Protein AF-I4Z3N3-F1 (afdb_monomer_lite)

Sequence (82 aa):
MLPNASYFHLGDNGLYYGNYGGLDYSAGKEDGKAAVPAYPTPVDAYDKLFYQHDLALQNASTPGERLDAHIQVVEGVWHLLF

Radius of gyration: 12.22 Å; chains: 1; bounding box: 30×28×24 Å

Organism: NCBI:txid864069

Foldseek 3Di:
DDADPVQWDADPVGIAGFQQRDDCGHLNDRVDAADVVGHPDGPDQLSVLRSQLRPQCVPDPDPVSNVVSVVSSVVSVVVVVD

InterPro domains:
  IPR036444 Phospholipase A2 domain superfamily [G3DSA:1.20.90.10] (11-80)

Structure (mmCIF, N/CA/C/O backbone):
data_AF-I4Z3N3-F1
#
_entry.id   AF-I4Z3N3-F1
#
loop_
_atom_site.group_PDB
_atom_site.id
_atom_site.type_symbol
_atom_site.label_atom_id
_atom_site.label_alt_id
_atom_site.label_comp_id
_atom_site.label_asym_id
_atom_site.label_entity_id
_atom_site.label_seq_id
_atom_site.pdbx_PDB_ins_code
_atom_site.Cartn_x
_atom_site.Cartn_y
_atom_site.Cartn_z
_atom_site.occupancy
_atom_site.B_iso_or_equiv
_atom_site.auth_seq_id
_atom_site.auth_comp_id
_atom_site.auth_asym_id
_atom_site.auth_atom_id
_atom_site.pdbx_PDB_model_num
ATOM 1 N N . MET A 1 1 ? 3.897 -13.342 -12.305 1.00 82.31 1 MET A N 1
ATOM 2 C CA . MET A 1 1 ? 5.170 -12.638 -12.612 1.00 82.31 1 MET A CA 1
ATOM 3 C C . MET A 1 1 ? 5.754 -12.126 -11.311 1.00 82.31 1 MET A C 1
ATOM 5 O O . MET A 1 1 ? 5.011 -11.531 -10.565 1.00 82.31 1 MET A O 1
ATOM 9 N N . LEU A 1 2 ? 7.035 -12.350 -11.013 1.00 91.38 2 LEU A N 1
ATOM 10 C CA . LEU A 1 2 ? 7.629 -11.863 -9.759 1.00 91.38 2 LEU A CA 1
ATOM 11 C C . LEU A 1 2 ? 7.756 -10.324 -9.732 1.00 91.38 2 LEU A C 1
ATOM 13 O O . LEU A 1 2 ? 7.917 -9.725 -10.800 1.00 91.38 2 LEU A O 1
ATOM 17 N N . PRO A 1 3 ? 7.730 -9.691 -8.542 1.00 91.38 3 PRO A N 1
ATOM 18 C CA . PRO A 1 3 ? 8.001 -8.263 -8.399 1.00 91.38 3 PRO A CA 1
ATOM 19 C C . PRO A 1 3 ? 9.413 -7.917 -8.886 1.00 91.38 3 PRO A C 1
ATOM 21 O O . PRO A 1 3 ? 10.353 -8.706 -8.744 1.00 91.38 3 PRO A O 1
ATOM 24 N N . ASN A 1 4 ? 9.573 -6.727 -9.467 1.00 95.62 4 ASN A N 1
ATOM 25 C CA . ASN A 1 4 ? 10.865 -6.289 -9.976 1.00 95.62 4 ASN A CA 1
ATOM 26 C C . ASN A 1 4 ? 11.766 -5.842 -8.817 1.00 95.62 4 ASN A C 1
ATOM 28 O O . ASN A 1 4 ? 11.479 -4.867 -8.123 1.00 95.62 4 ASN A O 1
ATOM 32 N N . ALA A 1 5 ? 12.899 -6.528 -8.655 1.00 96.12 5 ALA A N 1
ATOM 33 C CA . ALA A 1 5 ? 13.874 -6.252 -7.607 1.00 96.12 5 ALA A CA 1
ATOM 34 C C . ALA A 1 5 ? 14.368 -4.789 -7.597 1.00 96.12 5 ALA A C 1
ATOM 36 O O . ALA A 1 5 ? 14.696 -4.269 -6.535 1.00 96.12 5 ALA A O 1
ATOM 37 N N . SER A 1 6 ? 14.393 -4.107 -8.750 1.00 97.69 6 SER A N 1
ATOM 38 C CA . SER A 1 6 ? 14.862 -2.717 -8.847 1.00 97.69 6 SER A CA 1
ATOM 39 C C . SER A 1 6 ? 13.932 -1.689 -8.202 1.00 97.69 6 SER A C 1
ATOM 41 O O . SER A 1 6 ? 14.317 -0.530 -8.085 1.00 97.69 6 SER A O 1
ATOM 43 N N . TYR A 1 7 ? 12.704 -2.071 -7.842 1.00 97.69 7 TYR A N 1
ATOM 44 C CA . TYR A 1 7 ? 11.759 -1.185 -7.156 1.00 97.69 7 TYR A CA 1
ATOM 45 C C . TYR A 1 7 ? 11.848 -1.276 -5.635 1.00 97.69 7 TYR A C 1
ATOM 47 O O . TYR A 1 7 ? 11.230 -0.466 -4.944 1.00 97.69 7 TYR A O 1
ATOM 55 N N . PHE A 1 8 ? 12.640 -2.212 -5.108 1.00 97.94 8 PHE A N 1
ATOM 56 C CA . PHE A 1 8 ? 12.922 -2.261 -3.684 1.00 97.94 8 PHE A CA 1
ATOM 57 C C . PHE A 1 8 ? 13.967 -1.223 -3.289 1.00 97.94 8 PHE A C 1
ATOM 59 O O . PHE A 1 8 ? 14.992 -1.066 -3.953 1.00 97.94 8 PHE A O 1
ATOM 66 N N . HIS A 1 9 ? 13.731 -0.557 -2.166 1.00 97.56 9 HIS A N 1
ATOM 67 C CA . HIS A 1 9 ? 14.693 0.345 -1.549 1.00 97.56 9 HIS A CA 1
ATOM 68 C C . HIS A 1 9 ? 14.535 0.348 -0.028 1.00 97.56 9 HIS A C 1
ATOM 70 O O . HIS A 1 9 ? 13.485 -0.011 0.500 1.00 97.56 9 HIS A O 1
ATOM 76 N N . LEU A 1 10 ? 15.601 0.723 0.674 1.00 96.81 10 LEU A N 1
ATOM 77 C CA . LEU A 1 10 ? 15.569 0.945 2.117 1.00 96.81 10 LEU A CA 1
ATOM 78 C C . LEU A 1 10 ? 15.318 2.430 2.380 1.00 96.81 10 LEU A C 1
ATOM 80 O O . LEU A 1 10 ? 15.941 3.269 1.726 1.00 96.81 10 LEU A O 1
ATOM 84 N N . GLY A 1 11 ? 14.439 2.736 3.328 1.00 92.00 11 GLY A N 1
ATOM 85 C CA . GLY A 1 11 ? 14.349 4.059 3.943 1.00 92.00 11 GLY A CA 1
ATOM 86 C C . GLY A 1 11 ? 14.670 4.011 5.432 1.00 92.00 11 GLY A C 1
ATOM 87 O O . GLY A 1 11 ? 15.283 3.054 5.913 1.00 92.00 11 GLY A O 1
ATOM 88 N N . ASP A 1 12 ? 14.263 5.048 6.151 1.00 91.88 12 ASP A N 1
ATOM 89 C CA . ASP A 1 12 ? 14.559 5.224 7.569 1.00 91.88 12 ASP A CA 1
ATOM 90 C C . ASP A 1 12 ? 13.773 4.218 8.425 1.00 91.88 12 ASP A C 1
ATOM 92 O O . ASP A 1 12 ? 14.304 3.708 9.415 1.00 91.88 12 ASP A O 1
ATOM 96 N N . ASN A 1 13 ? 12.548 3.864 8.010 1.00 90.19 13 ASN A N 1
ATOM 97 C CA . ASN A 1 13 ? 11.676 2.960 8.768 1.00 90.19 13 ASN A CA 1
ATOM 98 C C . ASN A 1 13 ? 11.551 1.536 8.189 1.00 90.19 13 ASN A C 1
ATOM 100 O O . ASN A 1 13 ? 10.862 0.698 8.777 1.00 90.19 13 ASN A O 1
ATOM 104 N N . GLY A 1 14 ? 12.230 1.203 7.084 1.00 93.75 14 GLY A N 1
ATOM 105 C CA . GLY A 1 14 ? 12.293 -0.185 6.617 1.00 93.75 14 GLY A CA 1
ATOM 106 C C . GLY A 1 14 ? 12.482 -0.387 5.118 1.00 93.75 14 GLY A C 1
ATOM 107 O O . GLY A 1 14 ? 13.168 0.372 4.439 1.00 93.75 14 GLY A O 1
ATOM 108 N N . LEU A 1 15 ? 11.918 -1.494 4.628 1.00 96.56 15 LEU A N 1
ATOM 109 C CA . LEU A 1 15 ? 11.956 -1.899 3.227 1.00 96.56 15 LEU A CA 1
ATOM 110 C C . LEU A 1 15 ? 10.691 -1.428 2.514 1.00 96.56 15 LEU A C 1
ATOM 112 O O . LEU A 1 15 ? 9.581 -1.745 2.945 1.00 96.56 15 LEU A O 1
ATOM 116 N N . TYR A 1 16 ? 10.886 -0.765 1.382 1.00 98.00 16 TYR A N 1
ATOM 117 C CA . TYR A 1 16 ? 9.824 -0.233 0.543 1.00 98.00 16 TYR A CA 1
ATOM 118 C C . TYR A 1 16 ? 9.881 -0.805 -0.864 1.00 98.00 16 TYR A C 1
ATOM 120 O O . TYR A 1 16 ? 10.939 -1.223 -1.337 1.00 98.00 16 TYR A O 1
ATOM 128 N N . TYR A 1 17 ? 8.732 -0.813 -1.530 1.00 98.00 17 TYR A N 1
ATOM 129 C CA . TYR A 1 17 ? 8.550 -1.261 -2.900 1.00 98.00 17 TYR A CA 1
ATOM 130 C C . TYR A 1 17 ? 7.800 -0.209 -3.711 1.00 98.00 17 TYR A C 1
ATOM 132 O O . TYR A 1 17 ? 6.666 0.137 -3.388 1.00 98.00 17 TYR A O 1
ATOM 140 N N . GLY A 1 18 ? 8.408 0.256 -4.801 1.00 98.06 18 GLY A N 1
ATOM 141 C CA . GLY A 1 18 ? 7.777 1.232 -5.685 1.00 98.06 18 GLY A CA 1
ATOM 142 C C . GLY A 1 18 ? 7.476 2.543 -4.961 1.00 98.06 18 GLY A C 1
ATOM 143 O O . GLY A 1 18 ? 8.333 3.061 -4.250 1.00 98.06 18 GLY A O 1
ATOM 144 N N . ASN A 1 19 ? 6.276 3.082 -5.163 1.00 98.44 19 ASN A N 1
ATOM 145 C CA . ASN A 1 19 ? 5.824 4.333 -4.558 1.00 98.44 19 ASN A CA 1
ATOM 146 C C . ASN A 1 19 ? 4.850 4.130 -3.386 1.00 98.44 19 ASN A C 1
ATOM 148 O O . ASN A 1 19 ? 4.568 5.106 -2.690 1.00 98.44 19 ASN A O 1
ATOM 152 N N . TYR A 1 20 ? 4.326 2.918 -3.179 1.00 98.50 20 TYR A N 1
ATOM 153 C CA . TYR A 1 20 ? 3.230 2.652 -2.236 1.00 98.50 20 TYR A CA 1
ATOM 154 C C . TYR A 1 20 ? 3.410 1.389 -1.383 1.00 98.50 20 TYR A C 1
ATOM 156 O O . TYR A 1 20 ? 2.682 1.185 -0.423 1.00 98.50 20 TYR A O 1
ATOM 164 N N . GLY A 1 21 ? 4.353 0.502 -1.698 1.00 97.25 21 GLY A N 1
ATOM 165 C CA . GLY A 1 21 ? 4.548 -0.712 -0.907 1.00 97.25 21 GLY A CA 1
ATOM 166 C C . GLY A 1 21 ? 5.405 -0.461 0.327 1.00 97.25 21 GLY A C 1
ATOM 167 O O . GLY A 1 21 ? 6.613 -0.282 0.194 1.00 97.25 21 GLY A O 1
ATOM 168 N N . GLY A 1 22 ? 4.829 -0.514 1.527 1.00 96.00 22 GLY A N 1
ATOM 169 C CA . GLY A 1 22 ? 5.604 -0.391 2.761 1.00 96.00 22 GLY A CA 1
ATOM 170 C C . GLY A 1 22 ? 4.770 -0.143 4.007 1.00 96.00 22 GLY A C 1
ATOM 171 O O . GLY A 1 22 ? 3.603 0.223 3.925 1.00 96.00 22 GLY A O 1
ATOM 172 N N . LEU A 1 23 ? 5.380 -0.332 5.178 1.00 94.62 23 LEU A N 1
ATOM 173 C CA . LEU A 1 23 ? 4.792 0.140 6.430 1.00 94.62 23 LEU A CA 1
ATOM 174 C C . LEU A 1 23 ? 4.947 1.662 6.509 1.00 94.62 23 LEU A C 1
ATOM 176 O O . LEU A 1 23 ? 6.057 2.160 6.324 1.00 94.62 23 LEU A O 1
ATOM 180 N N . ASP A 1 24 ? 3.843 2.361 6.781 1.00 94.06 24 ASP A N 1
ATOM 181 C CA . ASP A 1 24 ? 3.779 3.823 6.907 1.00 94.06 24 ASP A CA 1
ATOM 182 C C . ASP A 1 24 ? 4.445 4.556 5.729 1.00 94.06 24 ASP A C 1
ATOM 184 O O . ASP A 1 24 ? 5.079 5.592 5.891 1.00 94.06 24 ASP A O 1
ATOM 188 N N . TYR A 1 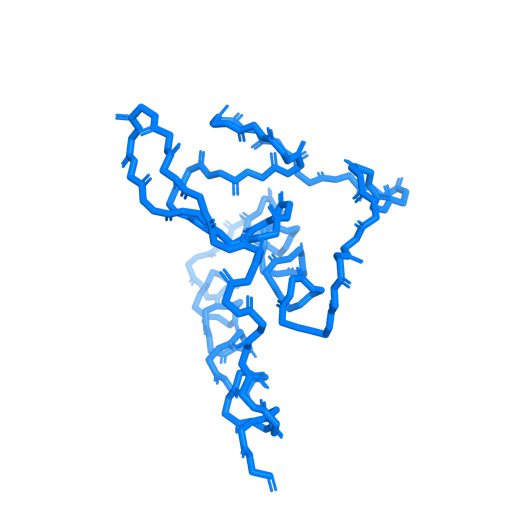25 ? 4.316 4.010 4.518 1.00 97.81 25 TYR A N 1
ATOM 189 C CA . TYR A 1 25 ? 4.939 4.539 3.310 1.00 97.81 25 TYR A CA 1
ATOM 190 C C . TYR A 1 25 ? 3.915 4.626 2.190 1.00 97.81 25 TYR A C 1
ATOM 192 O O . TYR A 1 25 ? 3.317 3.627 1.817 1.00 97.81 25 TYR A O 1
ATOM 200 N N . SER A 1 26 ? 3.737 5.821 1.630 1.00 98.25 26 SER A N 1
ATOM 201 C CA . SER A 1 26 ? 2.835 6.043 0.503 1.00 98.25 26 SER A CA 1
ATOM 202 C C . SER A 1 26 ? 3.285 7.255 -0.305 1.00 98.25 26 SER A C 1
ATOM 204 O O . SER A 1 26 ? 3.805 8.234 0.227 1.00 98.25 26 SER A O 1
ATOM 206 N N . ALA A 1 27 ? 3.010 7.246 -1.608 1.00 97.81 27 ALA A N 1
ATOM 207 C CA . ALA A 1 27 ? 3.350 8.332 -2.525 1.00 97.81 27 ALA A CA 1
ATOM 208 C C . ALA A 1 27 ? 4.845 8.731 -2.487 1.00 97.81 27 ALA A C 1
ATOM 210 O O . ALA A 1 27 ? 5.194 9.913 -2.585 1.00 97.81 27 ALA A O 1
ATOM 211 N N . GLY A 1 28 ? 5.730 7.741 -2.354 1.00 96.94 28 GLY A N 1
ATOM 212 C CA . GLY A 1 28 ? 7.179 7.939 -2.361 1.00 96.94 28 GLY A CA 1
ATOM 213 C C . GLY A 1 28 ? 7.758 8.484 -1.052 1.00 96.94 28 GLY A C 1
ATOM 214 O O . GLY A 1 28 ? 8.893 8.962 -1.053 1.00 96.94 28 GLY A O 1
ATOM 215 N N . LYS A 1 29 ? 6.974 8.511 0.035 1.00 97.19 29 LYS A N 1
ATOM 216 C CA . LYS A 1 29 ? 7.362 9.122 1.311 1.00 97.19 29 LYS A CA 1
ATOM 217 C C . LYS A 1 29 ? 6.868 8.312 2.501 1.00 97.19 29 LYS A C 1
ATOM 219 O O . LYS A 1 29 ? 5.741 7.820 2.505 1.00 97.19 29 LYS A O 1
ATOM 224 N N . GLU A 1 30 ? 7.697 8.270 3.531 1.00 96.62 30 GLU A N 1
ATOM 225 C CA . GLU A 1 30 ? 7.293 7.838 4.867 1.00 96.62 30 GLU A CA 1
ATOM 226 C C . GLU A 1 30 ? 6.276 8.824 5.458 1.00 96.62 30 GLU A C 1
ATOM 228 O O . GLU A 1 30 ? 6.324 10.024 5.165 1.00 96.62 30 GLU A O 1
ATOM 233 N N . ASP A 1 31 ? 5.306 8.301 6.207 1.00 95.38 31 ASP A N 1
ATOM 234 C CA . ASP A 1 31 ? 4.099 8.992 6.681 1.00 95.38 31 ASP A CA 1
ATOM 235 C C . ASP A 1 31 ? 3.307 9.695 5.559 1.00 95.38 31 ASP A C 1
ATOM 237 O O . ASP A 1 31 ? 2.517 10.625 5.780 1.00 95.38 31 ASP A O 1
ATOM 241 N N . GLY A 1 32 ? 3.542 9.266 4.317 1.00 96.19 32 GLY A N 1
ATOM 242 C CA . GLY A 1 32 ? 2.913 9.805 3.128 1.00 96.19 32 GLY A CA 1
ATOM 243 C C . GLY A 1 32 ? 1.439 9.427 3.022 1.00 96.19 32 GLY A C 1
ATOM 244 O O . GLY A 1 32 ? 0.905 8.626 3.787 1.00 96.19 32 GLY A O 1
ATOM 245 N N . LYS A 1 33 ? 0.758 10.031 2.043 1.00 97.62 33 LYS A N 1
ATOM 246 C CA . LYS A 1 33 ? -0.656 9.755 1.771 1.00 97.62 33 LYS A CA 1
ATOM 247 C C . LYS A 1 33 ? -0.921 9.549 0.291 1.00 97.62 33 LYS A C 1
ATOM 249 O O . LYS A 1 33 ? -0.417 10.296 -0.547 1.00 97.62 33 LYS A O 1
ATOM 254 N N . ALA A 1 34 ? -1.759 8.571 -0.020 1.00 97.75 34 ALA A N 1
ATOM 255 C CA . ALA A 1 34 ? -2.272 8.321 -1.352 1.00 97.75 34 ALA A CA 1
ATOM 256 C C . ALA A 1 34 ? -3.265 9.421 -1.760 1.00 97.75 34 ALA A C 1
ATOM 258 O O . ALA A 1 34 ? -4.032 9.930 -0.937 1.00 97.75 34 ALA A O 1
ATOM 259 N N . ALA A 1 35 ? -3.262 9.766 -3.049 1.00 97.06 35 ALA A N 1
ATOM 260 C CA . ALA A 1 35 ? -4.115 10.790 -3.648 1.00 97.06 35 ALA A CA 1
ATOM 261 C C . ALA A 1 35 ? -4.911 10.244 -4.847 1.00 97.06 35 ALA A C 1
ATOM 263 O O . ALA A 1 35 ? -4.610 9.174 -5.385 1.00 97.06 35 ALA A O 1
ATOM 264 N N . VAL A 1 36 ? -5.931 10.994 -5.275 1.00 95.69 36 VAL A N 1
ATOM 265 C CA . VAL A 1 36 ? -6.691 10.731 -6.506 1.00 95.69 36 VAL A CA 1
ATOM 266 C C . VAL A 1 36 ? -6.565 11.955 -7.428 1.00 95.69 36 VAL A C 1
ATOM 268 O O . VAL A 1 36 ? -7.042 13.026 -7.053 1.00 95.69 36 VAL A O 1
ATOM 271 N N . PRO A 1 37 ? -5.949 11.830 -8.621 1.00 95.06 37 PRO A N 1
ATOM 272 C CA . PRO A 1 37 ? -5.312 10.624 -9.162 1.00 95.06 37 PRO A CA 1
ATOM 273 C C . PRO A 1 37 ? -4.027 10.240 -8.403 1.00 95.06 37 PRO A C 1
ATOM 275 O O . PRO A 1 37 ? -3.471 11.052 -7.665 1.00 95.06 37 PRO A O 1
ATOM 278 N N . ALA A 1 38 ? -3.554 9.004 -8.603 1.00 97.06 38 ALA A N 1
ATOM 279 C CA . ALA A 1 38 ? -2.307 8.524 -8.007 1.00 97.06 38 ALA A CA 1
ATOM 280 C C . ALA A 1 38 ? -1.118 9.414 -8.409 1.00 97.06 38 ALA A C 1
ATOM 282 O O . ALA A 1 38 ? -0.873 9.637 -9.600 1.00 97.06 38 ALA A O 1
ATOM 283 N N . TYR A 1 39 ? -0.386 9.913 -7.414 1.00 96.38 39 TYR A N 1
ATOM 284 C CA . TYR A 1 39 ? 0.818 10.713 -7.602 1.00 96.38 39 TYR A CA 1
ATOM 285 C C . TYR A 1 39 ? 1.820 10.438 -6.467 1.00 96.38 39 TYR A C 1
ATOM 287 O O . TYR A 1 39 ? 1.476 10.707 -5.313 1.00 96.38 39 TYR A O 1
ATOM 295 N N . PRO A 1 40 ? 3.041 9.949 -6.762 1.00 97.75 40 PRO A N 1
ATOM 296 C CA . PRO A 1 40 ? 3.542 9.501 -8.071 1.00 97.75 40 PRO A CA 1
ATOM 297 C C . PRO A 1 40 ? 2.736 8.339 -8.685 1.00 97.75 40 PRO A C 1
ATOM 299 O O . PRO A 1 40 ? 1.977 7.666 -8.003 1.00 97.75 40 PRO A O 1
ATOM 302 N N . THR A 1 41 ? 2.862 8.094 -9.991 1.00 98.12 41 THR A N 1
ATOM 303 C CA . THR A 1 41 ? 2.172 6.959 -10.634 1.00 98.12 41 THR A CA 1
ATOM 304 C C . THR A 1 41 ? 2.753 5.628 -10.142 1.00 98.12 41 THR A C 1
ATOM 306 O O . THR A 1 41 ? 3.978 5.519 -10.090 1.00 98.12 41 THR A O 1
ATOM 309 N N . PRO A 1 42 ? 1.929 4.606 -9.829 1.00 98.44 42 PRO A N 1
ATOM 310 C CA . PRO A 1 42 ? 2.439 3.293 -9.455 1.00 98.44 42 PRO A CA 1
ATOM 311 C C . PRO A 1 42 ? 3.384 2.722 -10.518 1.00 98.44 42 PRO A C 1
ATOM 313 O O . PRO A 1 42 ? 3.084 2.799 -11.712 1.00 98.44 42 PRO A O 1
ATOM 316 N N . VAL A 1 43 ? 4.521 2.167 -10.098 1.00 98.12 43 VAL A N 1
ATOM 317 C CA . VAL A 1 43 ? 5.584 1.722 -11.019 1.00 98.12 43 VAL A CA 1
ATOM 318 C C . VAL A 1 43 ? 5.247 0.426 -11.755 1.00 98.12 43 VAL A C 1
ATOM 320 O O . VAL A 1 43 ? 5.766 0.186 -12.843 1.00 98.12 43 VAL A O 1
ATOM 323 N N . ASP A 1 44 ? 4.368 -0.399 -11.186 1.00 97.69 44 ASP A N 1
ATOM 324 C CA . ASP A 1 44 ? 3.872 -1.633 -11.788 1.00 97.69 44 ASP A CA 1
ATOM 325 C C . ASP A 1 44 ? 2.520 -2.072 -11.184 1.00 97.69 44 ASP A C 1
ATOM 327 O O . ASP A 1 44 ? 1.846 -1.324 -10.471 1.00 97.69 44 ASP A O 1
ATOM 331 N N . ALA A 1 45 ? 2.091 -3.297 -11.505 1.00 97.88 45 ALA A N 1
ATOM 332 C CA . ALA A 1 45 ? 0.845 -3.863 -11.000 1.00 97.88 45 ALA A CA 1
ATOM 333 C C . ALA A 1 45 ? 0.871 -4.145 -9.488 1.00 97.88 45 ALA A C 1
ATOM 335 O O . ALA A 1 45 ? -0.172 -4.025 -8.849 1.00 97.88 45 ALA A O 1
ATOM 336 N N . TYR A 1 46 ? 2.031 -4.482 -8.914 1.00 98.12 46 TYR A N 1
ATOM 337 C CA . TYR A 1 46 ? 2.175 -4.686 -7.472 1.00 98.12 46 TYR A CA 1
ATOM 338 C C . TYR A 1 46 ? 2.024 -3.360 -6.730 1.00 98.12 46 TYR A C 1
ATOM 340 O O . TYR A 1 46 ? 1.205 -3.243 -5.824 1.00 98.12 46 TYR A O 1
ATOM 348 N N . ASP A 1 47 ? 2.735 -2.333 -7.188 1.00 98.44 47 ASP A N 1
ATOM 349 C CA . ASP A 1 47 ? 2.670 -0.985 -6.630 1.00 98.44 47 ASP A CA 1
ATOM 350 C C . ASP A 1 47 ? 1.257 -0.392 -6.743 1.00 98.44 47 ASP A C 1
ATOM 352 O O . ASP A 1 47 ? 0.784 0.318 -5.858 1.00 98.44 47 ASP A O 1
ATOM 356 N N . LYS A 1 48 ? 0.524 -0.741 -7.809 1.00 98.38 48 LYS A N 1
ATOM 357 C CA . LYS A 1 48 ? -0.881 -0.348 -7.966 1.00 98.38 48 LYS A CA 1
ATOM 358 C C . LYS A 1 48 ? -1.793 -0.983 -6.910 1.00 98.38 48 LYS A C 1
ATOM 360 O O . LYS A 1 48 ? -2.724 -0.313 -6.465 1.00 98.38 48 LYS A O 1
ATOM 365 N N . LEU A 1 49 ? -1.557 -2.237 -6.521 1.00 98.38 49 LEU A N 1
ATOM 366 C CA . LEU A 1 49 ? -2.323 -2.886 -5.451 1.00 98.38 49 LEU A CA 1
ATOM 36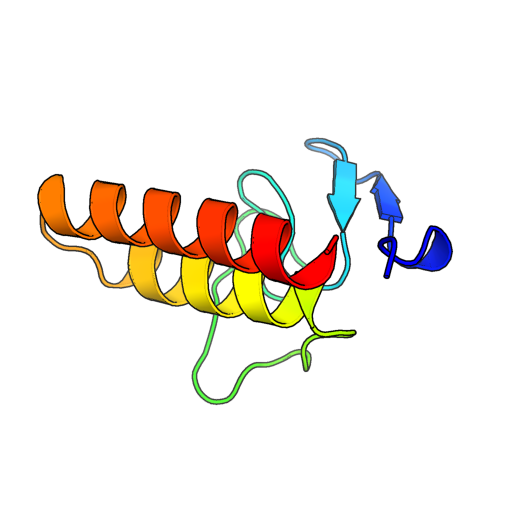7 C C . LEU A 1 49 ? -2.063 -2.211 -4.103 1.00 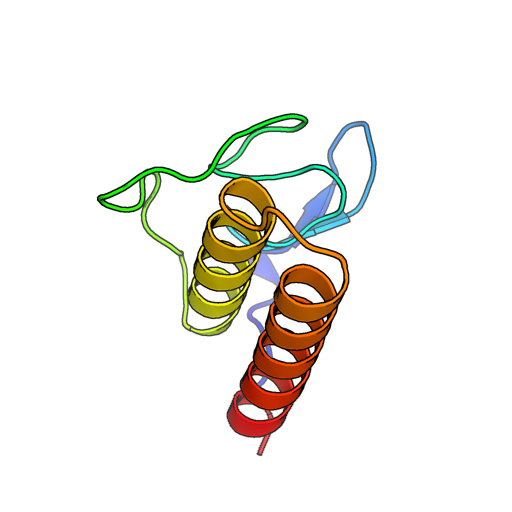98.38 49 LEU A C 1
ATOM 369 O O . LEU A 1 49 ? -3.008 -1.975 -3.355 1.00 98.38 49 LEU A O 1
ATOM 373 N N . PHE A 1 50 ? -0.810 -1.843 -3.824 1.00 98.38 50 PHE A N 1
ATOM 374 C CA . PHE A 1 50 ? -0.463 -1.105 -2.608 1.00 98.38 50 PHE A CA 1
ATOM 375 C C . PHE A 1 50 ? -1.086 0.297 -2.595 1.00 98.38 50 PHE A C 1
ATOM 377 O O . PHE A 1 50 ? -1.733 0.663 -1.624 1.00 98.38 50 PHE A O 1
ATOM 384 N N . TYR A 1 51 ? -1.062 1.021 -3.718 1.00 98.62 51 TYR A N 1
ATOM 385 C CA . TYR A 1 51 ? -1.785 2.293 -3.852 1.00 98.62 51 TYR A CA 1
ATOM 386 C C . TYR A 1 51 ? -3.282 2.171 -3.511 1.00 98.62 51 TYR A C 1
ATOM 388 O O . TYR A 1 51 ? -3.854 3.023 -2.827 1.00 98.62 51 TYR A O 1
ATOM 396 N N . GLN A 1 52 ? -3.941 1.121 -4.012 1.00 98.50 52 GLN A N 1
ATOM 397 C CA . GLN A 1 52 ? -5.359 0.878 -3.742 1.00 98.50 52 GLN A CA 1
ATOM 398 C C . GLN A 1 52 ? -5.603 0.539 -2.269 1.00 98.50 52 GLN A C 1
ATOM 400 O O . GLN A 1 52 ? -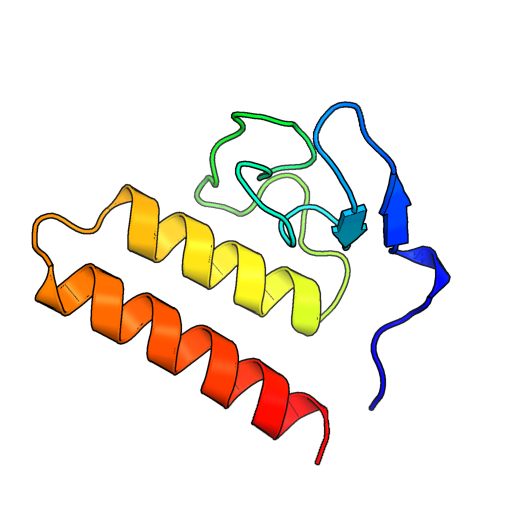6.591 1.002 -1.697 1.00 98.50 52 GLN A O 1
ATOM 405 N N . HIS A 1 53 ? -4.697 -0.230 -1.663 1.00 98.50 53 HIS A N 1
ATOM 406 C CA . HIS A 1 53 ? -4.718 -0.568 -0.244 1.00 98.50 53 HIS A CA 1
ATOM 407 C C . HIS A 1 53 ? -4.581 0.675 0.639 1.00 98.50 53 HIS A C 1
ATOM 409 O O . HIS A 1 53 ? -5.435 0.889 1.501 1.00 98.50 53 HIS A O 1
ATOM 415 N N . ASP A 1 54 ? -3.606 1.540 0.360 1.00 98.50 54 ASP A N 1
ATOM 416 C CA . ASP A 1 54 ? -3.404 2.800 1.080 1.00 98.50 54 ASP A CA 1
ATOM 417 C C . ASP A 1 54 ? -4.639 3.694 0.989 1.00 98.50 54 ASP A C 1
ATOM 419 O O . ASP A 1 54 ? -5.139 4.203 1.995 1.00 98.50 54 ASP A O 1
ATOM 423 N N . LEU A 1 55 ? -5.187 3.860 -0.219 1.00 98.12 55 LEU A N 1
ATOM 424 C CA . LEU A 1 55 ? -6.374 4.681 -0.426 1.00 98.12 55 LEU A CA 1
ATOM 425 C C . LEU A 1 55 ? -7.592 4.111 0.316 1.00 98.12 55 LEU A C 1
ATOM 427 O O . LEU A 1 55 ? -8.370 4.879 0.887 1.00 98.12 55 LEU A O 1
ATOM 431 N N . ALA A 1 56 ? -7.762 2.788 0.334 1.00 98.19 56 ALA A N 1
ATOM 432 C CA . ALA A 1 56 ? -8.834 2.136 1.076 1.00 98.19 56 ALA A CA 1
ATOM 433 C C . ALA A 1 56 ? -8.658 2.323 2.591 1.00 98.19 56 ALA A C 1
ATOM 435 O O . ALA A 1 56 ? -9.592 2.764 3.259 1.00 98.19 56 ALA A O 1
ATOM 436 N N . LEU A 1 57 ? -7.457 2.086 3.131 1.00 97.88 57 LEU A N 1
ATOM 437 C CA . LEU A 1 57 ? -7.167 2.270 4.556 1.00 97.88 57 LEU A CA 1
ATOM 438 C C . LEU A 1 57 ? -7.329 3.722 5.018 1.00 97.88 57 LEU A C 1
ATOM 440 O O . LEU A 1 57 ? -7.832 3.956 6.117 1.00 97.88 57 LEU A O 1
ATOM 444 N N . GLN A 1 58 ? -6.942 4.693 4.189 1.00 97.44 58 GLN A N 1
ATOM 445 C CA . GLN A 1 58 ? -7.107 6.118 4.485 1.00 97.44 58 GLN A CA 1
ATOM 446 C C . GLN A 1 58 ? -8.571 6.548 4.602 1.00 97.44 58 GLN A C 1
ATOM 448 O O . GLN A 1 58 ? -8.871 7.476 5.352 1.00 97.44 58 GLN A O 1
ATOM 453 N N . ASN A 1 59 ? -9.465 5.908 3.847 1.00 97.50 59 ASN A N 1
ATOM 454 C CA . ASN A 1 59 ? -10.890 6.238 3.822 1.00 97.50 59 ASN A CA 1
ATOM 455 C C . ASN A 1 59 ? -11.738 5.301 4.700 1.00 97.50 59 ASN A C 1
ATOM 457 O O . ASN A 1 59 ? -12.920 5.573 4.918 1.00 97.50 59 ASN A O 1
ATOM 461 N N . ALA A 1 60 ? -11.155 4.217 5.219 1.00 97.81 60 ALA A N 1
ATOM 462 C CA . ALA A 1 60 ? -11.846 3.258 6.065 1.00 97.81 60 ALA A CA 1
ATOM 463 C C . ALA A 1 60 ? -12.263 3.897 7.400 1.00 97.81 60 ALA A C 1
ATOM 465 O O . ALA A 1 60 ? -11.435 4.363 8.190 1.00 97.81 60 ALA A O 1
ATOM 466 N N . SER A 1 61 ? -13.562 3.859 7.675 1.00 98.38 61 SER A N 1
ATOM 467 C CA . SER A 1 61 ? -14.186 4.371 8.897 1.00 98.38 61 SER A CA 1
ATOM 468 C C . SER A 1 61 ? -14.465 3.264 9.917 1.00 98.38 61 SER A C 1
ATOM 470 O O . SER A 1 61 ? -14.745 3.550 11.082 1.00 98.38 61 SER A O 1
ATOM 472 N N . THR A 1 62 ? -14.376 1.996 9.509 1.00 98.44 62 THR A N 1
ATOM 473 C CA . THR A 1 62 ? -14.682 0.836 10.352 1.00 98.44 62 THR A CA 1
ATOM 474 C C . THR A 1 62 ? -13.570 -0.220 10.331 1.00 98.44 62 THR A C 1
ATOM 476 O O . THR A 1 62 ? -12.807 -0.312 9.366 1.00 98.44 62 THR A O 1
ATOM 479 N N . PRO A 1 63 ? -13.475 -1.077 11.368 1.00 98.38 63 PRO A N 1
ATOM 480 C CA . PRO A 1 63 ? -12.580 -2.234 11.336 1.00 98.38 63 PRO A CA 1
ATOM 481 C C . PRO A 1 63 ? -12.877 -3.214 10.190 1.00 98.38 63 PRO A C 1
ATOM 483 O O . PRO A 1 63 ? -11.949 -3.836 9.683 1.00 98.38 63 PRO A O 1
ATOM 486 N N . GLY A 1 64 ? -14.144 -3.334 9.772 1.00 98.62 64 GLY A N 1
ATOM 487 C CA . GLY A 1 64 ? -14.546 -4.197 8.656 1.00 98.62 64 GLY A CA 1
ATOM 488 C C . GLY A 1 64 ? -13.943 -3.741 7.328 1.00 98.62 64 GLY A C 1
ATOM 489 O O . GLY A 1 64 ? -13.276 -4.522 6.666 1.00 98.62 64 GLY A O 1
ATOM 490 N N . GLU A 1 65 ? -14.059 -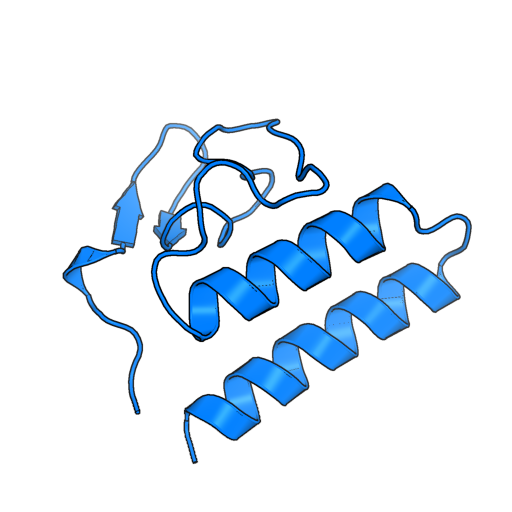2.452 7.002 1.00 98.31 65 GLU A N 1
ATOM 491 C CA . GLU A 1 65 ? -13.466 -1.884 5.778 1.00 98.31 65 GLU A CA 1
ATOM 492 C C . GLU A 1 65 ? -11.936 -2.016 5.757 1.00 98.31 65 GLU A C 1
ATOM 494 O O . GLU A 1 65 ? -11.337 -2.250 4.708 1.00 98.31 65 GLU A O 1
ATOM 499 N N . ARG A 1 66 ? -11.287 -1.903 6.926 1.00 98.31 66 ARG A N 1
ATOM 500 C CA . ARG A 1 66 ? -9.840 -2.138 7.049 1.00 98.31 66 ARG A CA 1
ATOM 501 C C . ARG A 1 66 ? -9.485 -3.590 6.749 1.00 98.31 66 ARG A C 1
ATOM 503 O O . ARG A 1 66 ? -8.535 -3.838 6.010 1.00 98.31 66 ARG A O 1
ATOM 510 N N . LEU A 1 67 ? -10.239 -4.539 7.309 1.00 98.44 67 LEU A N 1
ATOM 511 C CA . LEU A 1 67 ? -10.046 -5.963 7.040 1.00 98.44 67 LEU A CA 1
ATOM 512 C C . LEU A 1 67 ? -10.228 -6.274 5.550 1.00 98.44 67 LEU A C 1
ATOM 514 O O . LEU A 1 67 ? -9.376 -6.947 4.973 1.00 98.44 67 LEU A O 1
ATOM 518 N N . ASP A 1 68 ? -11.271 -5.733 4.922 1.00 98.44 68 ASP A N 1
ATOM 519 C CA . ASP A 1 68 ? -11.528 -5.920 3.492 1.00 98.44 68 ASP A CA 1
ATOM 520 C C . ASP A 1 68 ? -10.363 -5.403 2.638 1.00 98.44 68 ASP A C 1
ATOM 522 O O . ASP A 1 68 ? -9.909 -6.097 1.728 1.00 98.44 68 ASP A O 1
ATOM 526 N N . ALA A 1 69 ? -9.809 -4.230 2.968 1.00 98.31 69 ALA A N 1
ATOM 527 C CA . ALA A 1 69 ? -8.638 -3.688 2.279 1.00 98.31 69 ALA A CA 1
ATOM 528 C C . ALA A 1 69 ? -7.418 -4.625 2.389 1.00 98.31 69 ALA A C 1
ATOM 530 O O . ALA A 1 69 ? -6.728 -4.866 1.396 1.00 98.31 69 ALA A O 1
ATOM 531 N N . HIS A 1 70 ? -7.160 -5.187 3.576 1.00 98.25 70 HIS A N 1
ATOM 532 C CA . HIS A 1 70 ? -6.066 -6.144 3.777 1.00 98.25 70 HIS A CA 1
ATOM 533 C C . HIS A 1 70 ? -6.261 -7.443 2.984 1.00 98.25 70 HIS A C 1
ATOM 535 O O . HIS A 1 70 ? -5.300 -7.964 2.419 1.00 98.25 70 HIS A O 1
ATOM 541 N N . ILE A 1 71 ? -7.486 -7.966 2.919 1.00 98.56 71 ILE A N 1
ATOM 542 C CA . ILE A 1 71 ? -7.789 -9.168 2.130 1.00 98.56 71 ILE A CA 1
ATOM 543 C C . ILE A 1 71 ? -7.539 -8.892 0.644 1.00 98.56 71 ILE A C 1
ATOM 545 O O . ILE A 1 71 ? -6.818 -9.647 -0.007 1.00 98.56 71 ILE A O 1
ATOM 549 N N . GLN A 1 72 ? -8.054 -7.773 0.129 1.00 98.38 72 GLN A N 1
ATOM 550 C CA . GLN A 1 72 ? -7.947 -7.417 -1.288 1.00 98.38 72 GLN A CA 1
ATOM 551 C C . GLN A 1 72 ? -6.497 -7.295 -1.768 1.00 98.38 72 GLN A C 1
ATOM 553 O O . GLN A 1 72 ? -6.175 -7.768 -2.859 1.00 98.38 72 GLN A O 1
ATOM 558 N N . VAL A 1 73 ? -5.603 -6.696 -0.972 1.00 98.06 73 VAL A N 1
ATOM 559 C CA . VAL A 1 73 ? -4.190 -6.578 -1.367 1.00 98.06 73 VAL A CA 1
ATOM 560 C C . VAL A 1 73 ? -3.489 -7.939 -1.384 1.00 98.06 73 VAL A C 1
ATOM 562 O O . VAL A 1 73 ? -2.745 -8.225 -2.322 1.00 98.06 73 VAL A O 1
ATOM 565 N N . VAL A 1 74 ? -3.768 -8.818 -0.414 1.00 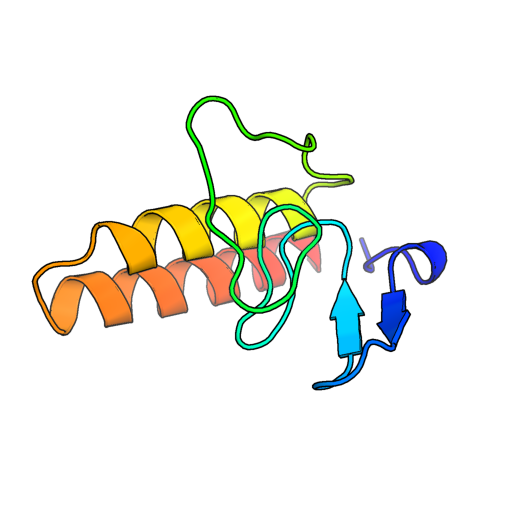97.88 74 VAL A N 1
ATOM 566 C CA . VAL A 1 74 ? -3.192 -10.174 -0.365 1.00 97.88 74 VAL A CA 1
ATOM 567 C C . VAL A 1 74 ? -3.680 -11.019 -1.542 1.00 97.88 74 VAL A C 1
ATOM 569 O O . VAL A 1 74 ? -2.868 -11.648 -2.222 1.00 97.88 74 VAL A O 1
ATOM 572 N N . GLU A 1 75 ? -4.982 -11.000 -1.828 1.00 98.12 75 GLU A N 1
ATOM 573 C CA . GLU A 1 75 ? -5.559 -11.697 -2.981 1.00 98.12 75 GLU A CA 1
ATOM 574 C C . GLU A 1 75 ? -5.020 -11.147 -4.304 1.00 98.12 75 GLU A C 1
ATOM 576 O O . GLU A 1 75 ? -4.689 -11.914 -5.208 1.00 98.12 75 GLU A O 1
ATOM 581 N N . GLY A 1 76 ? -4.887 -9.825 -4.430 1.00 97.75 76 GLY A N 1
ATOM 582 C CA . GLY A 1 76 ? -4.312 -9.194 -5.614 1.00 97.75 76 GLY A CA 1
ATOM 583 C C . GLY A 1 76 ? -2.867 -9.631 -5.855 1.00 97.75 76 GLY A C 1
ATOM 584 O O . GLY A 1 76 ? -2.515 -10.019 -6.968 1.00 97.75 76 GLY A O 1
ATOM 585 N N . VAL A 1 77 ? -2.036 -9.624 -4.809 1.00 96.88 77 VAL A N 1
ATOM 586 C CA . VAL A 1 77 ? -0.637 -10.071 -4.886 1.00 96.88 77 VAL A CA 1
ATOM 587 C C . VAL A 1 77 ? -0.566 -11.545 -5.276 1.00 96.88 77 VAL A C 1
ATOM 589 O O . VAL A 1 77 ? 0.252 -11.910 -6.123 1.00 96.88 77 VAL A O 1
ATOM 592 N N . TRP A 1 78 ? -1.439 -12.384 -4.708 1.00 96.38 78 TRP A N 1
ATOM 593 C CA . TRP A 1 78 ? -1.538 -13.797 -5.067 1.00 96.38 78 TRP A CA 1
ATOM 594 C C . TRP A 1 78 ? -1.865 -13.982 -6.556 1.00 96.38 78 TRP A C 1
ATOM 596 O O . TRP A 1 78 ? -1.149 -14.707 -7.244 1.00 96.38 78 TRP A O 1
ATOM 606 N N . HIS A 1 79 ? -2.857 -13.260 -7.084 1.00 96.88 79 HIS A N 1
ATOM 607 C CA . HIS A 1 79 ? -3.211 -13.308 -8.506 1.00 96.88 79 HIS A CA 1
ATOM 608 C C . HIS A 1 79 ? -2.109 -12.801 -9.441 1.00 96.88 79 HIS A C 1
ATOM 610 O O . HIS A 1 79 ? -2.072 -13.210 -10.591 1.00 96.88 79 HIS A O 1
ATOM 616 N N . LEU A 1 80 ? -1.225 -11.901 -8.999 1.00 95.31 80 LEU A N 1
ATOM 617 C CA . LEU A 1 80 ? -0.094 -11.470 -9.828 1.00 95.31 80 LEU A CA 1
ATOM 618 C C . LEU A 1 80 ? 1.031 -12.506 -9.872 1.00 95.31 80 LEU A C 1
ATOM 620 O O . LEU A 1 80 ? 1.821 -12.510 -10.819 1.00 95.31 80 LEU A O 1
ATOM 624 N N . LEU A 1 81 ? 1.145 -13.360 -8.852 1.00 91.38 81 LEU A N 1
ATOM 625 C CA . LEU A 1 81 ? 2.172 -14.398 -8.793 1.00 91.38 81 LEU A CA 1
ATOM 626 C C . LEU A 1 81 ? 1.843 -15.601 -9.685 1.00 91.38 81 LEU A C 1
ATOM 628 O O . LEU A 1 81 ? 2.782 -16.183 -10.238 1.00 91.38 81 LEU A O 1
ATOM 632 N N . PHE A 1 82 ? 0.558 -15.920 -9.846 1.00 87.62 82 PHE A N 1
ATOM 633 C CA . PHE A 1 82 ? 0.041 -17.068 -10.601 1.00 87.62 82 PHE A CA 1
ATOM 634 C C . PHE A 1 82 ? -0.628 -16.669 -11.922 1.00 87.62 82 PHE A C 1
ATOM 636 O O . PHE A 1 82 ? -0.774 -17.571 -12.777 1.00 87.62 82 PHE A O 1
#

Secondary structure (DSSP, 8-state):
-PPPGGGEEE-SSSEEETTTBSTTEETTEET----SS-SSPPSSHHHHHHHHHHHHHHH--SHHHHHHHHHHHHHHHHHHH-

pLDDT: mean 96.74, std 2.71, range [82.31, 98.62]